Protein AF-A0A951HYL0-F1 (afdb_monomer)

Foldseek 3Di:
DDDDPQDKDFDFDWADDDPVVLVVVVVVLVVVCVVCVPDPDDGDDSVRDTGTDTGPGIDGPVCVVVVVVVVVVVVVVDDDDDDDFDDKAFPVRDDDGPDIDTD

Secondary structure (DSSP, 8-state):
-------EEEEEEEEEPPHHHHHHHHHHHHHHHHH-TT----PPPGGG-EEEEEEEEEEEGGGHHHHHHHHHHHHHTS---------EEEESSSSS-SEEEE-

Structure (mmCIF, N/CA/C/O backbone):
data_AF-A0A951HYL0-F1
#
_entry.id   AF-A0A951HYL0-F1
#
loop_
_atom_site.group_PDB
_atom_site.id
_atom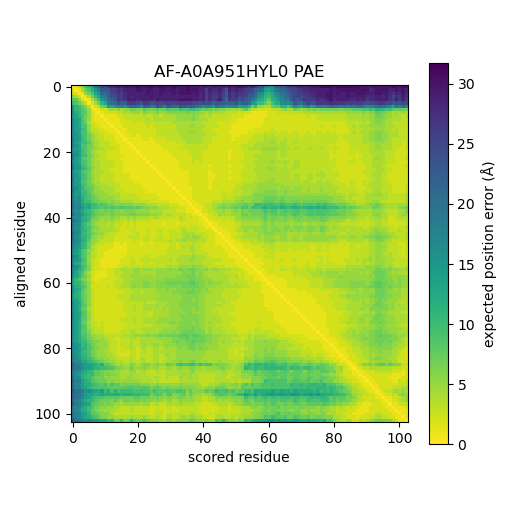_site.type_symbol
_atom_site.label_atom_id
_atom_site.label_alt_id
_atom_site.label_comp_id
_atom_site.label_asym_id
_atom_site.label_entity_id
_atom_site.label_seq_id
_atom_site.pdbx_PDB_ins_code
_atom_site.Cartn_x
_atom_site.Cartn_y
_atom_site.Cartn_z
_atom_site.occupancy
_atom_site.B_iso_or_equiv
_atom_site.auth_seq_id
_atom_site.auth_comp_id
_atom_site.auth_asym_id
_atom_site.auth_atom_id
_atom_site.pdbx_PDB_model_num
ATOM 1 N N . MET A 1 1 ? 24.776 26.281 -18.318 1.00 39.59 1 MET A N 1
ATOM 2 C CA . MET A 1 1 ? 24.089 24.976 -18.391 1.00 39.59 1 MET A CA 1
ATOM 3 C C . MET A 1 1 ? 23.904 24.490 -16.958 1.00 39.59 1 MET A C 1
ATOM 5 O O . MET A 1 1 ? 24.886 24.128 -16.327 1.00 39.59 1 MET A O 1
ATOM 9 N N . LYS A 1 2 ? 22.712 24.668 -16.372 1.00 39.56 2 LYS A N 1
ATOM 10 C CA . LYS A 1 2 ? 22.446 24.287 -14.974 1.00 39.56 2 LYS A CA 1
ATOM 11 C C . LYS A 1 2 ? 22.254 22.773 -14.957 1.00 39.56 2 LYS A C 1
ATOM 13 O O . LYS A 1 2 ? 21.332 22.291 -15.600 1.00 39.56 2 LYS A O 1
ATOM 18 N N . VAL A 1 3 ? 23.147 22.053 -14.285 1.00 49.75 3 VAL A N 1
ATOM 19 C CA . VAL A 1 3 ? 22.960 20.634 -13.970 1.00 49.75 3 VAL A CA 1
ATOM 20 C C . VAL A 1 3 ? 21.673 20.548 -13.149 1.00 49.75 3 VAL A C 1
ATOM 22 O O . VAL A 1 3 ? 21.604 21.104 -12.051 1.00 49.75 3 VAL A O 1
ATOM 25 N N . GLU A 1 4 ? 20.622 19.970 -13.728 1.00 57.06 4 GLU A N 1
ATOM 26 C CA . GLU A 1 4 ? 19.410 19.619 -12.995 1.00 57.06 4 GLU A CA 1
ATOM 27 C C . GLU A 1 4 ? 19.826 18.667 -11.875 1.00 57.06 4 GLU A C 1
ATOM 29 O O . GLU A 1 4 ? 20.412 17.617 -12.122 1.00 57.06 4 GLU A O 1
ATOM 34 N N . GLN A 1 5 ? 19.612 19.099 -10.635 1.00 56.22 5 GLN A N 1
ATOM 35 C CA . GLN A 1 5 ? 19.9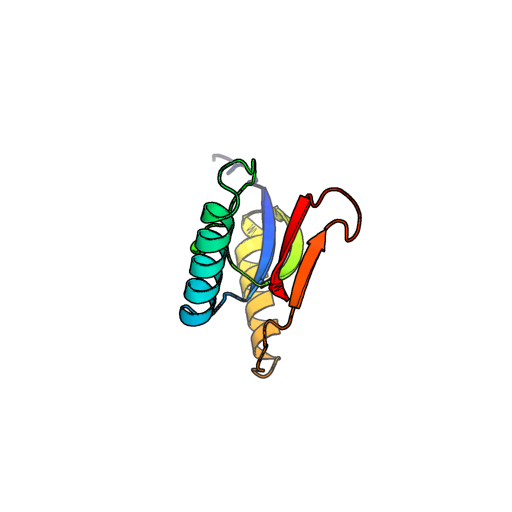30 18.331 -9.438 1.00 56.22 5 GLN A CA 1
ATOM 36 C C . GLN A 1 5 ? 19.280 16.946 -9.542 1.00 56.22 5 GLN A C 1
ATOM 38 O O . GLN A 1 5 ? 18.067 16.847 -9.750 1.00 56.22 5 GLN A O 1
ATOM 43 N N . ASP A 1 6 ? 20.095 15.905 -9.383 1.00 66.50 6 ASP A N 1
ATOM 44 C CA . ASP A 1 6 ? 19.720 14.492 -9.382 1.00 66.50 6 ASP A CA 1
ATOM 45 C C . ASP A 1 6 ? 18.756 14.195 -8.217 1.00 66.50 6 ASP A C 1
ATOM 47 O O . ASP A 1 6 ? 19.141 13.812 -7.112 1.00 66.50 6 ASP A O 1
ATOM 51 N N . SER A 1 7 ? 17.470 14.496 -8.418 1.00 86.12 7 SER A N 1
ATOM 52 C CA . SER A 1 7 ? 16.437 14.266 -7.413 1.00 86.12 7 SER A CA 1
ATOM 53 C C . SER A 1 7 ? 16.136 12.773 -7.368 1.00 86.12 7 SER A C 1
ATOM 55 O O . SER A 1 7 ? 15.625 12.201 -8.332 1.00 86.12 7 SER A O 1
ATOM 57 N N . ARG A 1 8 ? 16.455 12.135 -6.242 1.00 94.00 8 ARG A N 1
ATOM 58 C CA . ARG A 1 8 ? 16.100 10.740 -5.976 1.00 94.00 8 ARG A CA 1
ATOM 59 C C . ARG A 1 8 ? 14.758 10.654 -5.270 1.00 94.00 8 ARG A C 1
ATOM 61 O O . ARG A 1 8 ? 14.493 11.405 -4.332 1.00 94.00 8 ARG A O 1
ATOM 68 N N . TRP A 1 9 ? 13.913 9.733 -5.713 1.00 96.31 9 TRP A N 1
ATOM 69 C CA . TRP A 1 9 ? 12.596 9.471 -5.140 1.00 96.31 9 TRP A CA 1
ATOM 70 C C . TRP A 1 9 ? 12.561 8.093 -4.501 1.00 96.31 9 TRP A C 1
ATOM 72 O O . TRP A 1 9 ? 13.095 7.133 -5.051 1.00 96.31 9 TRP A O 1
ATOM 82 N N . ARG A 1 10 ? 11.885 7.983 -3.355 1.00 96.38 10 ARG A N 1
ATOM 83 C CA . ARG A 1 10 ? 11.520 6.688 -2.774 1.00 96.38 10 ARG A CA 1
ATOM 84 C C . ARG A 1 10 ? 10.285 6.169 -3.495 1.00 96.38 10 ARG A C 1
ATOM 86 O O . ARG A 1 10 ? 9.227 6.783 -3.398 1.00 96.38 10 ARG A O 1
ATOM 93 N N . VAL A 1 11 ? 10.424 5.056 -4.205 1.00 96.00 11 VAL A N 1
ATOM 94 C CA . VAL A 1 11 ? 9.385 4.534 -5.099 1.00 96.00 11 VAL A CA 1
ATOM 95 C C . VAL A 1 11 ? 8.965 3.126 -4.687 1.00 96.00 11 VAL A C 1
ATOM 97 O O . VAL A 1 11 ? 9.733 2.349 -4.111 1.00 96.00 11 VAL A O 1
ATOM 100 N N . PHE A 1 12 ? 7.711 2.804 -4.972 1.00 96.56 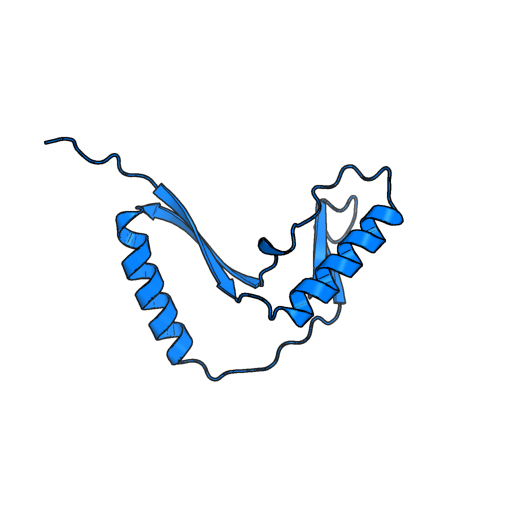12 PHE A N 1
ATOM 101 C CA . PHE A 1 12 ? 7.122 1.483 -4.827 1.00 96.56 12 PHE A CA 1
ATOM 102 C C . PHE A 1 12 ? 6.088 1.263 -5.938 1.00 96.56 12 PHE A C 1
ATOM 104 O O . PHE A 1 12 ? 5.598 2.222 -6.530 1.00 96.56 12 PHE A O 1
ATOM 111 N N . CYS A 1 13 ? 5.760 0.004 -6.216 1.00 95.75 13 CYS A N 1
ATOM 112 C CA . CYS A 1 13 ? 4.639 -0.373 -7.075 1.00 95.75 13 CYS A CA 1
ATOM 113 C C . CYS A 1 13 ? 3.431 -0.723 -6.208 1.00 95.75 13 CYS A C 1
ATOM 115 O O . CYS A 1 13 ? 3.580 -1.408 -5.189 1.00 95.75 13 CYS A O 1
ATOM 117 N N . ALA A 1 14 ? 2.245 -0.301 -6.631 1.00 95.69 14 ALA A N 1
ATOM 118 C CA . ALA A 1 14 ? 1.002 -0.557 -5.923 1.00 95.69 14 ALA A CA 1
ATOM 119 C C . ALA A 1 14 ? -0.162 -0.807 -6.883 1.00 95.69 14 ALA A C 1
ATOM 121 O O . ALA A 1 14 ? -0.102 -0.436 -8.053 1.00 95.69 14 ALA A O 1
ATOM 122 N N . VAL A 1 15 ? -1.214 -1.425 -6.351 1.00 93.69 15 VAL A N 1
ATOM 123 C CA . VAL A 1 15 ? -2.529 -1.533 -6.985 1.00 93.69 15 VAL A CA 1
ATOM 124 C C . VAL A 1 15 ? -3.468 -0.563 -6.283 1.00 93.69 15 VAL A C 1
ATOM 126 O O . VAL A 1 15 ? -3.587 -0.583 -5.052 1.00 93.69 15 VAL A O 1
ATOM 129 N N . GLU A 1 16 ? -4.115 0.296 -7.064 1.00 93.44 16 GLU A N 1
ATOM 130 C CA . GLU A 1 16 ? -5.154 1.187 -6.558 1.00 93.44 16 GLU A CA 1
ATOM 131 C C . GLU A 1 16 ? -6.426 0.407 -6.227 1.00 93.44 16 GLU A C 1
ATOM 133 O O . GLU A 1 16 ? -6.785 -0.561 -6.899 1.00 93.44 16 GLU A O 1
ATOM 138 N N . LEU A 1 17 ? -7.119 0.841 -5.175 1.00 93.31 17 LEU A N 1
ATOM 139 C CA . LEU A 1 17 ? -8.402 0.261 -4.804 1.00 93.31 17 LEU A CA 1
ATOM 140 C C . LEU A 1 17 ? -9.528 0.879 -5.646 1.00 93.31 17 LEU A C 1
ATOM 142 O O . LEU A 1 17 ? -9.531 2.101 -5.836 1.00 93.31 17 LEU A O 1
ATOM 146 N N . PRO A 1 18 ? -10.525 0.084 -6.078 1.00 94.00 18 PRO A N 1
ATOM 147 C CA . PRO A 1 18 ? -11.768 0.624 -6.618 1.00 94.00 18 PRO A CA 1
ATOM 148 C C . PRO A 1 18 ? -12.412 1.618 -5.642 1.00 94.00 18 PRO A C 1
ATOM 150 O O . PRO A 1 18 ? -12.346 1.423 -4.425 1.00 94.00 18 PRO A O 1
ATOM 153 N N . GLU A 1 19 ? -13.070 2.657 -6.166 1.00 94.44 19 GLU A N 1
ATOM 154 C CA . GLU A 1 19 ? -13.665 3.730 -5.351 1.00 94.44 19 GLU A CA 1
ATOM 155 C C . GLU A 1 19 ? -14.602 3.189 -4.266 1.00 94.44 19 GLU A C 1
ATOM 157 O O . GLU A 1 19 ? -14.523 3.609 -3.115 1.00 94.44 19 GLU A O 1
ATOM 162 N N . GLU A 1 20 ? -15.429 2.197 -4.597 1.00 94.38 20 GLU A N 1
ATOM 163 C CA . GLU A 1 20 ? -16.344 1.574 -3.638 1.00 94.38 20 GLU A CA 1
ATOM 164 C C . GLU A 1 20 ? -15.599 0.941 -2.450 1.00 94.38 20 GLU A C 1
ATOM 166 O O . GLU A 1 20 ? -15.982 1.121 -1.291 1.00 94.38 20 GLU A O 1
ATOM 171 N N . VAL A 1 21 ? -14.495 0.237 -2.717 1.00 93.38 21 VAL A N 1
ATOM 172 C CA . VAL A 1 21 ? -13.668 -0.384 -1.674 1.00 93.38 21 VAL A CA 1
ATOM 173 C C . VAL A 1 21 ? -12.990 0.698 -0.833 1.00 93.38 21 VAL A C 1
ATOM 175 O O . VAL A 1 21 ? -13.033 0.642 0.397 1.00 93.38 21 VAL A O 1
ATOM 178 N N . ARG A 1 22 ? -12.419 1.721 -1.479 1.00 94.81 22 ARG A N 1
ATOM 179 C CA . ARG A 1 22 ? -11.794 2.871 -0.812 1.00 94.81 22 ARG A CA 1
ATOM 180 C C . ARG A 1 22 ? -12.774 3.604 0.109 1.00 94.81 22 ARG A C 1
ATOM 182 O O . ARG A 1 22 ? -12.409 3.924 1.243 1.00 94.81 22 ARG A O 1
ATOM 189 N N . ALA A 1 23 ? -14.009 3.829 -0.334 1.00 94.75 23 ALA A N 1
ATOM 190 C CA . ALA A 1 23 ? -15.058 4.469 0.453 1.00 94.75 23 ALA A CA 1
ATOM 191 C C . ALA A 1 23 ? -15.444 3.629 1.681 1.00 94.75 23 ALA A C 1
ATOM 193 O O . ALA A 1 23 ? -15.478 4.151 2.797 1.00 94.75 23 ALA A O 1
ATOM 194 N N . ARG A 1 24 ? -15.649 2.315 1.506 1.00 94.25 24 ARG A N 1
ATOM 195 C CA . ARG A 1 24 ? -15.968 1.392 2.610 1.00 94.25 24 ARG A CA 1
ATOM 196 C C . ARG A 1 24 ? -14.862 1.346 3.665 1.00 94.25 24 ARG A C 1
ATOM 198 O O . ARG A 1 24 ? -15.147 1.4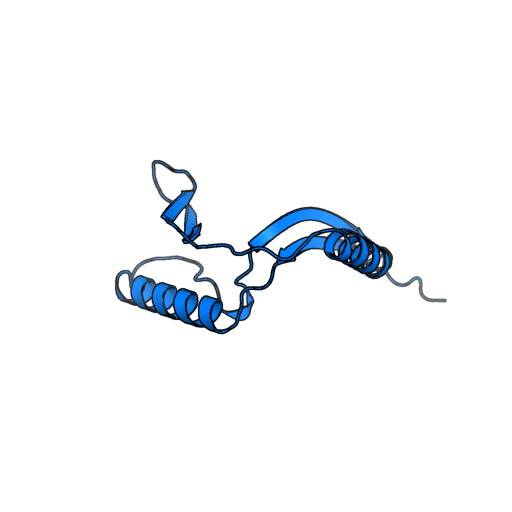36 4.856 1.00 94.25 24 ARG A O 1
ATOM 205 N N . VAL A 1 25 ? -13.601 1.261 3.240 1.00 94.00 25 VAL A N 1
ATOM 206 C CA . VAL A 1 25 ? -12.451 1.269 4.160 1.00 94.00 25 VAL A CA 1
ATOM 207 C C . VAL A 1 25 ? -12.333 2.611 4.887 1.00 94.00 25 VAL A C 1
ATOM 209 O O . VAL A 1 25 ? -12.085 2.641 6.091 1.00 94.00 25 VAL A O 1
ATOM 212 N N . SER A 1 26 ? -12.562 3.724 4.190 1.00 95.00 26 SER A N 1
ATOM 213 C CA . SER A 1 26 ? -12.512 5.064 4.789 1.00 95.00 26 SER A CA 1
ATOM 214 C C . SER A 1 26 ? -13.603 5.274 5.844 1.00 95.00 26 SER A C 1
ATOM 216 O O . SER A 1 26 ? -13.328 5.845 6.900 1.00 95.00 26 SER A O 1
ATOM 218 N N . ALA A 1 27 ? -14.818 4.772 5.599 1.00 95.50 27 ALA A N 1
ATOM 219 C CA . ALA A 1 27 ? -15.899 4.784 6.583 1.00 95.50 27 ALA A CA 1
ATOM 220 C C . ALA A 1 27 ? -15.521 3.977 7.835 1.00 95.50 27 ALA A C 1
ATOM 222 O O . ALA A 1 27 ? -15.642 4.481 8.949 1.00 95.50 27 ALA A O 1
ATOM 223 N N . HIS A 1 28 ? -14.949 2.783 7.657 1.00 93.50 28 HIS A N 1
ATOM 224 C CA . HIS A 1 28 ? -14.495 1.959 8.776 1.00 93.50 28 HIS A CA 1
ATOM 225 C C . HIS A 1 28 ? -13.373 2.628 9.596 1.00 93.50 28 HIS A C 1
ATOM 227 O O . HIS A 1 28 ? -13.381 2.602 10.826 1.00 93.50 28 HIS A O 1
ATOM 233 N N . ILE A 1 29 ? -12.429 3.306 8.933 1.00 94.06 29 ILE A N 1
ATOM 234 C CA . ILE A 1 29 ? -11.399 4.119 9.600 1.00 94.06 29 ILE A CA 1
ATOM 235 C C . ILE A 1 29 ? -12.037 5.243 10.435 1.00 94.06 29 ILE A C 1
ATOM 237 O O . ILE A 1 29 ? -11.593 5.508 11.555 1.00 94.06 29 ILE A O 1
ATOM 241 N N . ALA A 1 30 ? -13.077 5.904 9.915 1.00 94.88 30 ALA A N 1
ATOM 242 C CA . ALA A 1 30 ? -13.786 6.964 10.629 1.00 94.88 30 ALA A CA 1
ATOM 243 C C . ALA A 1 30 ? -14.539 6.435 11.863 1.00 94.88 30 ALA A C 1
ATOM 245 O O . ALA A 1 30 ? -14.473 7.058 12.924 1.00 94.88 30 ALA A O 1
ATOM 246 N N . GLU A 1 31 ? -15.186 5.271 11.754 1.00 94.88 31 GLU A N 1
ATOM 247 C CA . GLU A 1 31 ? -15.827 4.579 12.880 1.00 94.88 31 GLU A CA 1
ATOM 248 C C . GLU A 1 31 ? -14.816 4.252 13.984 1.00 94.88 31 GLU A C 1
ATOM 250 O O . GLU A 1 31 ? -15.018 4.624 15.141 1.00 94.88 31 GLU A O 1
ATOM 255 N N . LEU A 1 32 ? -13.681 3.635 13.631 1.00 92.62 32 LEU A N 1
ATOM 256 C CA . LEU A 1 32 ? -12.612 3.318 14.584 1.00 92.62 32 LEU A CA 1
ATOM 257 C C . LEU A 1 32 ? -12.079 4.575 15.277 1.00 92.62 32 LEU A C 1
ATOM 259 O O . LEU A 1 32 ? -11.876 4.584 16.492 1.00 92.62 32 LEU A O 1
ATOM 263 N N . ARG A 1 33 ? -11.898 5.667 14.533 1.00 93.69 33 ARG A N 1
ATOM 264 C CA . ARG A 1 33 ? -11.484 6.948 15.111 1.00 93.69 33 ARG A CA 1
ATOM 265 C C . ARG A 1 33 ? -12.504 7.489 16.118 1.00 93.69 33 ARG A C 1
ATOM 267 O O . ARG A 1 33 ? -12.095 8.063 17.127 1.00 93.69 33 ARG A O 1
ATOM 274 N N . GLY A 1 34 ? -13.799 7.304 15.863 1.00 95.12 34 GLY A N 1
ATOM 275 C CA . GLY A 1 34 ? -14.877 7.677 16.782 1.00 95.12 34 GLY A CA 1
ATOM 276 C C . GLY A 1 34 ? -14.923 6.817 18.047 1.00 95.12 34 GLY A C 1
ATOM 277 O O . GLY A 1 34 ? -15.154 7.345 19.131 1.00 95.12 34 GLY A O 1
ATOM 278 N N . LEU A 1 35 ? -14.645 5.515 17.927 1.00 95.06 35 LEU A N 1
ATOM 279 C CA . LEU A 1 35 ? -14.580 4.582 19.060 1.00 95.06 35 LEU A CA 1
ATOM 280 C C . LEU A 1 35 ? -13.359 4.822 19.958 1.00 95.06 35 LEU A C 1
ATOM 282 O O . LEU A 1 35 ? -13.421 4.586 21.165 1.00 95.06 35 LEU A O 1
ATOM 286 N N . PHE A 1 36 ? -12.259 5.319 19.388 1.00 91.94 36 PHE A N 1
ATOM 287 C CA . PHE A 1 36 ? -11.008 5.570 20.105 1.00 91.94 36 PHE A CA 1
ATOM 288 C C . PHE A 1 36 ? -10.569 7.043 20.011 1.00 91.94 36 PHE A C 1
ATOM 290 O O . PHE A 1 36 ? -9.492 7.338 19.485 1.00 91.94 36 PHE A O 1
ATOM 297 N N . PRO A 1 37 ? -11.338 7.994 20.575 1.00 90.94 37 PRO A N 1
ATOM 298 C CA . PRO A 1 37 ? -11.069 9.427 20.423 1.00 90.94 37 PRO A CA 1
ATOM 299 C C . PRO A 1 37 ? -9.745 9.873 21.069 1.00 90.94 37 PRO A C 1
ATOM 301 O O . PRO A 1 37 ? -9.175 10.889 20.679 1.00 90.94 37 PRO A O 1
ATOM 304 N N . GLY A 1 38 ? -9.229 9.111 22.040 1.00 91.62 38 GLY A N 1
ATOM 305 C CA . GLY A 1 38 ? -7.933 9.352 22.684 1.00 91.62 38 GLY A CA 1
ATOM 306 C C . GLY A 1 38 ? -6.733 8.703 21.982 1.00 91.62 38 GLY A C 1
ATOM 307 O O . GLY A 1 38 ? -5.599 8.875 22.438 1.00 91.62 38 GLY A O 1
ATOM 308 N N . ALA A 1 39 ? -6.945 7.941 20.903 1.00 89.62 39 ALA A N 1
ATOM 309 C CA . ALA A 1 39 ? -5.863 7.249 20.216 1.00 89.62 39 ALA A CA 1
ATOM 310 C C . ALA A 1 39 ? -4.959 8.237 19.467 1.00 89.62 39 ALA A C 1
ATOM 312 O O . ALA A 1 39 ? -5.376 8.934 18.540 1.00 89.62 39 ALA A O 1
ATOM 313 N N . ARG A 1 40 ? -3.672 8.246 19.827 1.00 90.25 40 ARG A N 1
ATOM 314 C CA . ARG A 1 40 ? -2.624 8.982 19.105 1.00 90.25 40 ARG A CA 1
ATOM 315 C C . ARG A 1 40 ? -2.159 8.172 17.894 1.00 90.25 40 ARG A C 1
ATOM 317 O O . ARG A 1 40 ? -1.061 7.623 17.896 1.00 90.25 40 ARG A O 1
ATOM 324 N N . ALA A 1 41 ? -3.021 8.071 16.887 1.00 90.00 41 ALA A N 1
ATOM 325 C CA . ALA A 1 41 ? -2.758 7.341 15.650 1.00 90.00 41 ALA A CA 1
ATOM 326 C C . ALA A 1 41 ? -2.706 8.281 14.437 1.00 90.00 41 ALA A C 1
ATOM 328 O O . ALA A 1 41 ? -3.417 9.284 14.372 1.00 90.00 41 ALA A O 1
ATOM 329 N N . SER A 1 42 ? -1.875 7.923 13.456 1.00 92.38 42 SER A N 1
ATOM 330 C CA . SER A 1 42 ? -1.931 8.512 12.117 1.00 92.38 42 SER A CA 1
ATOM 331 C C . SER A 1 42 ? -2.978 7.754 11.307 1.00 92.38 42 SER A C 1
ATOM 333 O O . SER A 1 42 ? -2.727 6.637 10.857 1.00 92.38 42 SER A O 1
ATOM 335 N N . TRP A 1 43 ? -4.169 8.331 11.173 1.00 93.12 43 TRP A N 1
ATOM 336 C CA . TRP A 1 43 ? -5.271 7.723 10.430 1.00 93.12 43 TRP A CA 1
ATOM 337 C C . TRP A 1 43 ? -5.045 7.881 8.924 1.00 93.12 43 TRP A C 1
ATOM 339 O O . TRP A 1 43 ? -4.786 8.989 8.445 1.00 93.12 43 TRP A O 1
ATOM 349 N N . ALA A 1 44 ? -5.122 6.777 8.179 1.00 92.25 44 ALA A N 1
ATOM 350 C CA . ALA A 1 44 ? -4.919 6.799 6.735 1.00 92.25 44 ALA A CA 1
ATOM 351 C C . ALA A 1 44 ? -6.007 7.635 6.041 1.00 92.25 44 ALA A C 1
ATOM 353 O O . ALA A 1 44 ? -7.189 7.539 6.371 1.00 92.25 44 ALA A O 1
ATOM 354 N N . ARG A 1 45 ? -5.591 8.456 5.072 1.00 92.44 45 ARG A N 1
ATOM 355 C CA . ARG A 1 45 ? -6.501 9.193 4.186 1.00 92.44 45 ARG A CA 1
ATOM 356 C C . ARG A 1 45 ? -6.959 8.293 3.045 1.00 92.44 45 ARG A C 1
ATOM 358 O O . ARG A 1 45 ? -6.193 7.426 2.626 1.00 92.44 45 ARG A O 1
ATOM 365 N N . ALA A 1 46 ? -8.149 8.548 2.507 1.00 91.06 46 ALA A N 1
ATOM 366 C CA . ALA A 1 46 ? -8.726 7.757 1.422 1.00 91.06 46 ALA A CA 1
ATOM 367 C C . ALA A 1 46 ? -7.776 7.655 0.215 1.00 91.06 46 ALA A C 1
ATOM 369 O O . ALA A 1 46 ? -7.527 6.563 -0.289 1.00 91.06 46 ALA A O 1
ATOM 370 N N . GLU A 1 47 ? -7.168 8.773 -0.189 1.00 90.62 47 GLU A N 1
ATOM 371 C CA . GLU A 1 47 ? -6.249 8.840 -1.341 1.00 90.62 47 GLU A CA 1
ATOM 372 C C . GLU A 1 47 ? -4.939 8.069 -1.122 1.00 90.62 47 GLU A C 1
ATOM 374 O O . GLU A 1 47 ? -4.214 7.793 -2.071 1.00 90.62 47 GLU A O 1
ATOM 379 N N . ALA A 1 48 ? -4.603 7.748 0.130 1.00 90.94 48 ALA A N 1
ATOM 380 C CA . ALA A 1 48 ? -3.409 6.984 0.462 1.00 90.94 48 ALA A CA 1
ATOM 381 C C . ALA A 1 48 ? -3.667 5.468 0.504 1.00 90.94 48 ALA A C 1
ATOM 383 O O . ALA A 1 48 ? -2.714 4.713 0.687 1.00 90.94 48 ALA A O 1
ATOM 384 N N . LEU A 1 49 ? -4.915 5.007 0.355 1.00 92.69 49 LEU A N 1
ATOM 385 C CA . LEU A 1 49 ? -5.260 3.587 0.409 1.00 92.69 49 LEU A CA 1
ATOM 386 C C . LEU A 1 49 ? -4.892 2.879 -0.901 1.00 92.69 49 LEU A C 1
ATOM 388 O O . LEU A 1 49 ? -5.393 3.216 -1.971 1.00 92.69 49 LEU A O 1
ATOM 392 N N . HIS A 1 50 ? -4.023 1.878 -0.798 1.00 93.69 50 HIS A N 1
ATOM 393 C CA . HIS A 1 50 ? -3.555 1.061 -1.914 1.00 93.69 50 HIS A CA 1
ATOM 394 C C . HIS A 1 50 ? -3.004 -0.272 -1.395 1.00 93.69 50 HIS A C 1
ATOM 396 O O . HIS A 1 50 ? -2.650 -0.394 -0.220 1.00 93.69 50 HIS A O 1
ATOM 402 N N . ILE A 1 51 ? -2.867 -1.256 -2.283 1.00 93.00 51 ILE A N 1
ATOM 403 C CA . ILE A 1 51 ? -2.152 -2.503 -1.992 1.00 93.00 51 ILE A CA 1
ATOM 404 C C . ILE A 1 51 ? -0.724 -2.339 -2.499 1.00 93.00 51 ILE A C 1
ATOM 406 O O . ILE A 1 51 ? -0.497 -2.233 -3.703 1.00 93.00 51 ILE A O 1
ATOM 410 N N . THR A 1 52 ? 0.257 -2.291 -1.597 1.00 94.06 52 THR A N 1
ATOM 411 C CA . THR A 1 52 ? 1.667 -2.243 -2.007 1.00 94.06 52 THR A CA 1
ATOM 412 C C . THR A 1 52 ? 2.101 -3.613 -2.526 1.00 94.06 52 THR A C 1
ATOM 414 O O . THR A 1 52 ? 1.971 -4.610 -1.823 1.00 94.06 52 THR A O 1
ATOM 417 N N . LEU A 1 53 ? 2.673 -3.654 -3.730 1.00 94.56 53 LEU A N 1
ATOM 418 C CA . LEU A 1 53 ? 3.239 -4.869 -4.319 1.00 94.56 53 LEU A CA 1
ATOM 419 C C . LEU A 1 53 ? 4.728 -5.007 -4.006 1.00 94.56 53 LEU A C 1
ATOM 421 O O . LEU A 1 53 ? 5.205 -6.087 -3.663 1.00 94.56 53 LEU A O 1
ATOM 425 N N . LYS A 1 54 ? 5.489 -3.915 -4.159 1.00 94.44 54 LYS A N 1
ATOM 426 C CA . LYS A 1 54 ? 6.946 -3.941 -3.991 1.00 94.44 54 LYS A CA 1
ATOM 427 C C . LYS A 1 54 ? 7.519 -2.563 -3.701 1.00 94.44 54 LYS A C 1
ATOM 429 O O . LYS A 1 54 ? 7.326 -1.639 -4.485 1.00 94.44 54 LYS A O 1
ATOM 434 N N . PHE A 1 55 ? 8.313 -2.456 -2.639 1.00 95.81 55 PHE A N 1
ATOM 435 C CA . PHE A 1 55 ? 9.182 -1.302 -2.409 1.00 95.81 55 PHE A CA 1
ATOM 436 C C . PHE A 1 55 ? 10.440 -1.407 -3.277 1.00 95.81 55 PHE A C 1
ATOM 438 O O . PHE A 1 55 ? 11.088 -2.453 -3.310 1.00 95.81 55 PHE A O 1
ATOM 445 N N . LEU A 1 56 ? 10.783 -0.326 -3.976 1.00 94.56 56 LEU A N 1
ATOM 446 C CA . LEU A 1 56 ? 11.931 -0.259 -4.889 1.00 94.56 56 LEU A CA 1
ATOM 447 C C . LEU A 1 56 ? 13.072 0.614 -4.352 1.00 94.56 56 LEU A C 1
ATOM 449 O O . LEU A 1 56 ? 14.146 0.649 -4.943 1.00 94.56 56 LEU A O 1
ATOM 453 N N . GLY A 1 57 ? 12.863 1.271 -3.208 1.00 94.38 57 GLY A N 1
ATOM 454 C CA . GLY A 1 57 ? 13.871 2.115 -2.574 1.00 94.38 57 GLY A CA 1
ATOM 455 C C . GLY A 1 57 ? 14.033 3.453 -3.288 1.00 94.38 57 GLY A C 1
ATOM 456 O O . GLY A 1 57 ? 13.082 3.967 -3.875 1.00 94.38 57 GLY A O 1
ATOM 457 N N . GLU A 1 58 ? 15.223 4.037 -3.178 1.00 96.19 58 GLU A N 1
ATOM 458 C CA . GLU A 1 58 ? 15.557 5.316 -3.803 1.00 96.19 58 GLU A CA 1
ATOM 459 C C . GLU A 1 58 ? 16.033 5.119 -5.242 1.00 96.19 58 GLU A C 1
ATOM 461 O O . GLU A 1 58 ? 17.006 4.406 -5.489 1.00 96.19 58 GLU A O 1
ATOM 466 N N . ILE A 1 59 ? 15.365 5.779 -6.186 1.00 94.44 59 ILE A N 1
ATOM 467 C CA . ILE A 1 59 ? 15.729 5.773 -7.604 1.00 94.44 59 ILE A CA 1
ATOM 468 C C . ILE A 1 59 ? 15.836 7.201 -8.132 1.00 94.44 59 ILE A C 1
ATOM 470 O O . ILE A 1 59 ? 15.128 8.097 -7.677 1.00 94.44 59 ILE A O 1
ATOM 474 N N . GLU A 1 60 ? 16.715 7.415 -9.105 1.00 95.31 60 GLU A N 1
ATOM 475 C CA . GLU A 1 60 ? 16.823 8.693 -9.815 1.00 95.31 60 GLU A CA 1
ATOM 476 C C . GLU A 1 60 ? 15.503 9.010 -10.521 1.00 95.31 60 GLU A C 1
ATOM 478 O O . GLU A 1 60 ? 14.928 8.147 -11.193 1.00 95.31 60 GLU A O 1
ATOM 483 N N . ARG A 1 61 ? 15.026 10.253 -10.402 1.00 94.00 61 ARG A N 1
ATOM 484 C CA . ARG A 1 61 ? 13.755 10.689 -11.000 1.00 94.00 61 ARG A CA 1
ATOM 485 C C . ARG A 1 61 ? 13.688 10.408 -12.501 1.00 94.00 61 ARG A C 1
ATOM 487 O O . ARG A 1 61 ? 12.637 10.012 -12.995 1.00 94.00 61 ARG A O 1
ATOM 494 N N . ALA A 1 62 ? 14.807 10.547 -13.212 1.00 94.56 62 ALA A N 1
ATOM 495 C CA . ALA A 1 62 ? 14.894 10.262 -14.644 1.00 94.56 62 ALA A CA 1
ATOM 496 C C . ALA A 1 62 ? 14.555 8.799 -15.001 1.00 94.56 62 ALA A C 1
ATOM 498 O O . ALA A 1 62 ? 14.165 8.512 -16.129 1.00 94.56 62 ALA A O 1
ATOM 499 N N . ARG A 1 63 ? 14.666 7.866 -14.046 1.00 94.62 63 ARG A N 1
ATOM 500 C CA . ARG A 1 63 ? 14.371 6.438 -14.243 1.00 94.62 63 ARG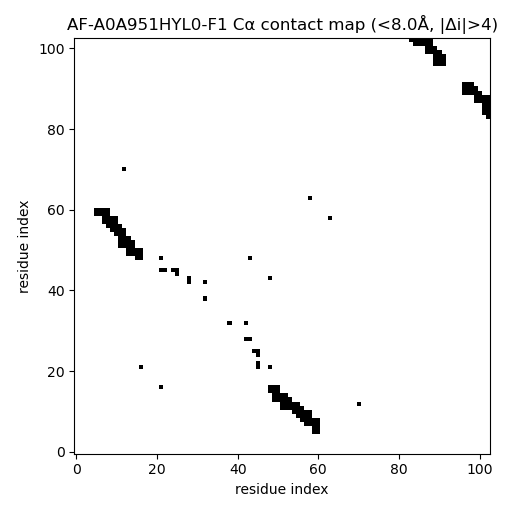 A CA 1
ATOM 501 C C . ARG A 1 63 ? 12.919 6.063 -13.956 1.00 94.62 63 ARG A C 1
ATOM 503 O O . ARG A 1 63 ? 12.538 4.927 -14.229 1.00 94.62 63 ARG A O 1
ATOM 510 N N . VAL A 1 64 ? 12.122 6.979 -13.402 1.00 94.56 64 VAL A N 1
ATOM 511 C CA . VAL A 1 64 ? 10.731 6.705 -13.006 1.00 94.56 64 VAL A CA 1
ATOM 512 C C . VAL A 1 64 ? 9.874 6.362 -14.222 1.00 94.56 64 VAL A C 1
ATOM 514 O O . VAL A 1 64 ? 9.127 5.395 -14.162 1.00 94.56 64 VAL A O 1
ATOM 517 N N . GLU A 1 65 ? 10.029 7.075 -15.340 1.00 94.94 65 GLU A N 1
ATOM 518 C CA . GLU A 1 65 ? 9.240 6.814 -16.554 1.00 94.94 65 GLU A CA 1
ATOM 519 C C . GLU A 1 65 ? 9.506 5.408 -17.113 1.00 94.94 65 GLU A C 1
ATOM 521 O O . GLU A 1 65 ? 8.59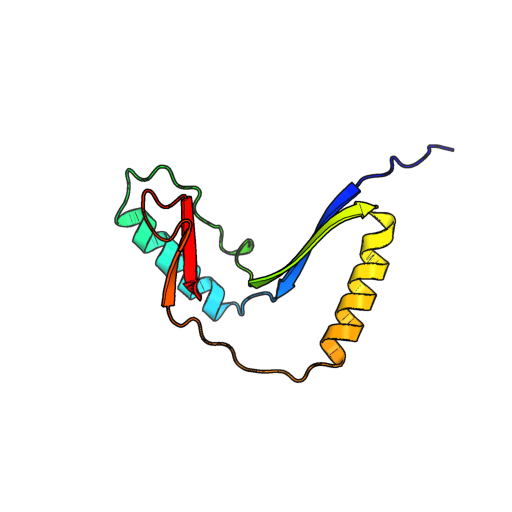0 4.608 -17.286 1.00 94.94 65 GLU A O 1
ATOM 526 N N . ALA A 1 66 ? 10.783 5.049 -17.277 1.00 96.06 66 ALA A N 1
ATOM 527 C CA . ALA A 1 66 ? 11.176 3.719 -17.741 1.00 96.06 66 ALA A CA 1
ATOM 528 C C . ALA A 1 66 ? 10.700 2.601 -16.793 1.00 96.06 66 ALA A C 1
ATOM 530 O O . ALA A 1 66 ? 10.341 1.506 -17.233 1.00 96.06 66 ALA A O 1
ATOM 531 N N . LEU A 1 67 ? 10.680 2.868 -15.482 1.00 95.44 67 LEU A N 1
ATOM 532 C CA . LEU A 1 67 ? 10.129 1.950 -14.491 1.00 95.44 67 LEU A CA 1
ATOM 533 C C . LEU A 1 67 ? 8.607 1.792 -14.650 1.00 95.44 67 LEU A C 1
ATOM 535 O O . LEU A 1 67 ? 8.117 0.664 -14.592 1.00 95.44 67 LEU A O 1
ATOM 539 N N . SER A 1 68 ? 7.873 2.883 -14.875 1.00 95.06 68 SER A N 1
ATOM 540 C CA . SER A 1 68 ? 6.425 2.868 -15.117 1.00 95.06 68 SER A CA 1
ATOM 541 C C . SER A 1 68 ? 6.064 2.077 -16.377 1.00 95.06 68 SER A C 1
ATOM 543 O O . SER A 1 68 ? 5.138 1.261 -16.356 1.00 95.06 68 SER A O 1
ATOM 545 N N . GLU A 1 69 ? 6.829 2.233 -17.459 1.00 97.31 69 GLU A N 1
ATOM 546 C CA . GLU A 1 69 ? 6.653 1.436 -18.679 1.00 97.31 69 GLU A CA 1
ATOM 547 C C . GLU A 1 69 ? 6.904 -0.058 -18.436 1.00 97.31 69 GLU A C 1
ATOM 549 O O . GLU A 1 69 ? 6.137 -0.910 -18.895 1.00 97.31 69 GLU A O 1
ATOM 554 N N . ALA A 1 70 ? 7.971 -0.395 -17.705 1.00 96.19 70 ALA A N 1
ATOM 555 C CA . ALA A 1 70 ? 8.287 -1.778 -17.362 1.00 96.19 70 ALA A CA 1
ATOM 556 C C . ALA A 1 70 ? 7.192 -2.411 -16.487 1.00 96.19 70 ALA A C 1
ATOM 558 O O . ALA A 1 70 ? 6.784 -3.546 -16.741 1.00 96.19 70 ALA A O 1
ATOM 559 N N . ALA A 1 71 ? 6.675 -1.667 -15.504 1.00 95.50 71 ALA A N 1
ATOM 560 C CA . ALA A 1 71 ? 5.562 -2.102 -14.666 1.00 95.50 71 ALA A CA 1
ATOM 561 C C . ALA A 1 71 ? 4.283 -2.322 -15.492 1.00 95.50 71 ALA A C 1
ATOM 563 O O . ALA A 1 71 ? 3.610 -3.334 -15.312 1.00 95.50 71 ALA A O 1
ATOM 564 N N . SER A 1 72 ? 3.994 -1.437 -16.452 1.00 95.69 72 SER A N 1
ATOM 565 C CA . SER A 1 72 ? 2.834 -1.556 -17.348 1.00 95.69 72 SER A CA 1
ATOM 566 C C . SER A 1 72 ? 2.915 -2.800 -18.238 1.00 95.69 72 SER A C 1
ATOM 568 O O . SER A 1 72 ? 1.942 -3.543 -18.362 1.00 95.69 72 SER A O 1
ATOM 570 N N . LYS A 1 73 ? 4.093 -3.087 -18.810 1.00 97.38 73 LYS A N 1
ATOM 571 C CA . LYS A 1 73 ? 4.333 -4.312 -19.597 1.00 97.38 73 LYS A CA 1
ATOM 572 C C . LYS A 1 73 ? 4.178 -5.574 -18.749 1.00 97.38 73 LYS A C 1
ATOM 574 O O . LYS A 1 73 ? 3.573 -6.541 -19.203 1.00 97.38 73 LYS A O 1
ATOM 579 N N . ALA A 1 74 ? 4.701 -5.562 -17.522 1.00 95.94 74 ALA A N 1
ATOM 580 C CA . ALA A 1 74 ? 4.554 -6.679 -16.594 1.00 95.94 74 ALA A CA 1
ATOM 581 C C . ALA A 1 74 ? 3.083 -6.907 -16.209 1.00 95.94 74 ALA A C 1
ATOM 583 O O . ALA A 1 74 ? 2.625 -8.045 -16.217 1.00 95.94 74 ALA A O 1
ATOM 584 N N . ALA A 1 75 ? 2.332 -5.836 -15.936 1.00 95.38 75 ALA A N 1
ATOM 585 C CA . ALA A 1 75 ? 0.909 -5.912 -15.617 1.00 95.38 75 ALA A CA 1
ATOM 586 C C . ALA A 1 75 ? 0.078 -6.461 -16.791 1.00 95.38 75 ALA A C 1
ATOM 588 O O . ALA A 1 75 ? -0.788 -7.302 -16.576 1.00 95.38 75 ALA A O 1
ATOM 589 N N . ALA A 1 76 ? 0.382 -6.066 -18.033 1.00 96.75 76 ALA A N 1
ATOM 590 C CA . ALA A 1 76 ? -0.320 -6.547 -19.228 1.00 96.75 76 ALA A CA 1
ATOM 591 C C . ALA A 1 76 ? -0.159 -8.061 -19.482 1.00 96.75 76 ALA A C 1
ATOM 593 O O . ALA A 1 76 ? -0.986 -8.663 -20.164 1.00 96.75 76 ALA A O 1
ATOM 594 N N . ALA A 1 77 ? 0.887 -8.688 -18.933 1.00 97.44 77 ALA A N 1
ATOM 595 C CA . ALA A 1 77 ? 1.099 -10.133 -19.017 1.00 97.44 77 ALA A CA 1
ATOM 596 C C . ALA A 1 77 ? 0.288 -10.932 -17.976 1.00 97.44 77 ALA A C 1
ATOM 598 O O . ALA A 1 77 ? 0.286 -12.164 -18.008 1.00 97.44 77 ALA A O 1
ATOM 599 N N . VAL A 1 78 ? -0.392 -10.254 -17.046 1.00 96.31 78 VAL A N 1
ATOM 600 C CA . VAL A 1 78 ? -1.170 -10.868 -15.966 1.00 96.31 78 VAL A CA 1
ATOM 601 C C . VAL A 1 78 ? -2.660 -10.714 -16.269 1.00 96.31 78 VAL A C 1
ATOM 603 O O . VAL A 1 78 ? -3.144 -9.621 -16.551 1.00 96.31 78 VAL A O 1
ATOM 606 N N . ARG A 1 79 ? -3.416 -11.816 -16.205 1.00 96.50 79 ARG A N 1
ATOM 607 C CA . ARG A 1 79 ? -4.883 -11.761 -16.325 1.00 96.50 79 ARG A CA 1
ATOM 608 C C . ARG A 1 79 ? -5.483 -11.087 -15.096 1.00 96.50 79 ARG A C 1
ATOM 610 O O . ARG A 1 79 ? -5.003 -11.318 -13.991 1.00 96.50 79 ARG A O 1
ATOM 617 N N . SER A 1 80 ? -6.556 -10.321 -15.281 1.00 94.56 80 SER A N 1
ATOM 618 C CA . SER A 1 80 ? -7.338 -9.777 -14.168 1.00 94.56 80 SER A CA 1
ATOM 619 C C . SER A 1 80 ? -7.838 -10.894 -13.249 1.00 94.56 80 SER A C 1
ATOM 621 O O . SER A 1 80 ? -8.216 -11.969 -13.720 1.00 94.56 80 SER A O 1
ATOM 623 N N . PHE A 1 81 ? -7.868 -10.620 -11.950 1.00 94.50 81 PHE A N 1
ATOM 624 C CA . PHE A 1 81 ? -8.355 -11.529 -10.920 1.00 94.50 81 PHE A CA 1
ATOM 625 C C . PHE A 1 81 ? -9.084 -10.743 -9.832 1.00 94.50 81 PHE A C 1
ATOM 627 O O . PHE A 1 81 ? -8.924 -9.527 -9.713 1.00 94.50 81 PHE A O 1
ATOM 634 N N . GLU A 1 82 ? -9.883 -11.452 -9.045 1.00 93.69 82 GLU A N 1
ATOM 635 C CA . GLU A 1 82 ? -10.614 -10.879 -7.923 1.00 93.69 82 GLU A CA 1
ATOM 636 C C . GLU A 1 82 ? -9.808 -11.020 -6.631 1.00 93.69 82 GLU A C 1
ATOM 638 O O . GLU A 1 82 ? -9.122 -12.018 -6.404 1.00 93.69 82 GLU A O 1
ATOM 643 N N . LEU A 1 83 ? -9.900 -9.997 -5.784 1.00 91.81 83 LEU A N 1
ATOM 644 C CA . LEU A 1 83 ? -9.346 -9.983 -4.438 1.00 91.81 83 LEU A CA 1
ATOM 645 C C . LEU A 1 83 ? -10.458 -9.643 -3.456 1.00 91.81 83 LEU A C 1
ATOM 647 O O . LEU A 1 83 ? -11.280 -8.765 -3.715 1.00 91.81 83 LEU A O 1
ATOM 651 N N . GLN A 1 84 ? -10.432 -10.300 -2.304 1.00 91.06 84 GLN A N 1
ATOM 652 C CA . GLN A 1 84 ? -11.310 -10.005 -1.185 1.00 91.06 84 GLN A CA 1
ATOM 653 C C . GLN A 1 84 ? -10.456 -9.630 0.021 1.00 91.06 84 GLN A C 1
ATOM 655 O O . GLN A 1 84 ? -9.492 -10.321 0.329 1.00 91.06 84 GLN A O 1
ATOM 660 N N . ILE A 1 85 ? -10.838 -8.550 0.702 1.00 89.62 85 ILE A N 1
ATOM 661 C CA . ILE A 1 85 ? -10.307 -8.212 2.024 1.00 89.62 85 ILE A CA 1
ATOM 662 C C . ILE A 1 85 ? -10.969 -9.165 3.023 1.00 89.62 85 ILE A C 1
ATOM 664 O O . ILE A 1 85 ? -12.195 -9.126 3.167 1.00 89.62 85 ILE A O 1
ATOM 668 N N . ALA A 1 86 ? -10.190 -10.038 3.658 1.00 87.56 86 ALA A N 1
ATOM 669 C 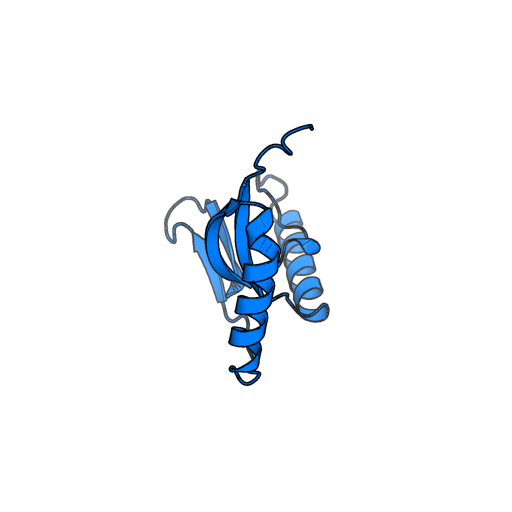CA . ALA A 1 86 ? -10.722 -11.103 4.504 1.00 87.56 86 ALA A CA 1
ATOM 670 C C . ALA A 1 86 ? -10.713 -10.735 5.992 1.00 87.56 86 ALA A C 1
ATOM 672 O O . ALA A 1 86 ? -11.757 -10.745 6.646 1.00 87.56 86 ALA A O 1
ATOM 673 N N . GLU A 1 87 ? -9.546 -10.400 6.525 1.00 89.62 87 GLU A N 1
ATOM 674 C CA . GLU A 1 87 ? -9.303 -10.225 7.946 1.00 89.62 87 GLU A CA 1
ATOM 675 C C . GLU A 1 87 ? -8.731 -8.839 8.256 1.00 89.62 87 GLU A C 1
ATOM 677 O O . GLU A 1 87 ? -8.395 -8.022 7.394 1.00 89.62 87 GLU A O 1
ATOM 682 N N . THR A 1 88 ? -8.656 -8.552 9.551 1.00 90.75 88 THR A N 1
ATOM 683 C CA . THR A 1 88 ? -7.980 -7.367 10.066 1.00 90.75 88 THR A CA 1
ATOM 684 C C . THR A 1 88 ? -6.886 -7.816 11.017 1.00 90.75 88 THR A C 1
ATOM 686 O O . THR A 1 88 ? -7.010 -8.844 11.685 1.00 90.75 88 THR A O 1
ATOM 689 N N . GLY A 1 89 ? -5.801 -7.055 11.085 1.00 91.19 89 GLY A N 1
ATOM 690 C CA . GLY A 1 89 ? -4.650 -7.434 11.885 1.00 91.19 89 GLY A CA 1
ATOM 691 C C . GLY A 1 89 ? -3.843 -6.245 12.367 1.00 91.19 89 GLY A C 1
ATOM 692 O O . GLY A 1 89 ? -4.153 -5.081 12.102 1.00 91.19 89 GLY A O 1
ATOM 693 N N . ALA A 1 90 ? -2.777 -6.558 13.095 1.00 93.81 90 ALA A N 1
ATOM 694 C CA . ALA A 1 90 ? -1.865 -5.570 13.642 1.00 93.81 90 ALA A CA 1
ATOM 695 C C . ALA A 1 90 ? -0.402 -5.979 13.446 1.00 93.81 90 ALA A C 1
ATOM 697 O O . ALA A 1 90 ? -0.064 -7.163 13.439 1.00 93.81 90 ALA A O 1
ATOM 698 N N . PHE A 1 91 ? 0.478 -4.984 13.333 1.00 90.75 91 PHE A N 1
ATOM 699 C CA . PHE A 1 91 ? 1.926 -5.161 13.421 1.00 90.75 91 PHE A CA 1
ATOM 700 C C . PHE A 1 91 ? 2.503 -4.376 14.611 1.00 90.75 91 PHE A C 1
ATOM 702 O O . PHE A 1 91 ? 2.246 -3.173 14.704 1.00 90.75 91 PHE A O 1
ATOM 709 N N . PRO A 1 92 ? 3.331 -4.991 15.481 1.00 92.19 92 PRO A N 1
ATOM 710 C CA . PRO A 1 92 ? 3.572 -6.436 15.565 1.00 92.19 92 PRO A CA 1
ATOM 711 C C . PRO A 1 92 ? 2.290 -7.202 15.972 1.00 92.19 92 PRO A C 1
ATOM 713 O O . PRO A 1 92 ? 1.388 -6.596 16.545 1.00 92.19 92 PRO A O 1
ATOM 716 N N . PRO A 1 93 ? 2.200 -8.523 15.716 1.00 88.75 93 PRO A N 1
ATOM 717 C CA . PRO A 1 93 ? 0.991 -9.313 15.993 1.00 88.75 93 PRO A CA 1
ATOM 718 C C . PRO A 1 93 ? 0.698 -9.512 17.489 1.00 88.75 93 PRO A C 1
ATOM 720 O O . PRO A 1 93 ? -0.385 -9.955 17.859 1.00 88.75 93 PRO A O 1
ATOM 723 N N . ARG A 1 94 ? 1.665 -9.228 18.369 1.00 88.00 94 ARG A N 1
ATOM 724 C CA . ARG A 1 94 ? 1.510 -9.272 19.829 1.00 88.00 94 ARG A CA 1
ATOM 725 C C . ARG A 1 94 ? 2.173 -8.048 20.449 1.00 88.00 94 ARG A C 1
ATOM 727 O O . ARG A 1 94 ? 3.219 -7.608 19.974 1.00 88.00 94 ARG A O 1
ATOM 734 N N . GLY A 1 95 ? 1.597 -7.551 21.541 1.00 88.38 95 GLY A N 1
ATOM 735 C CA . GLY A 1 95 ? 2.050 -6.330 22.206 1.00 88.38 95 GLY A CA 1
ATOM 736 C C . GLY A 1 95 ? 1.402 -5.067 21.624 1.00 88.38 95 GLY A C 1
ATOM 737 O O . GLY A 1 95 ? 0.368 -5.159 20.962 1.00 88.38 95 GLY A O 1
ATOM 738 N N . PRO A 1 96 ? 1.960 -3.875 21.893 1.00 87.50 96 PRO A N 1
ATOM 739 C CA . PRO A 1 96 ? 1.376 -2.620 21.436 1.00 87.50 96 PRO A CA 1
ATOM 740 C C . PRO A 1 96 ? 1.451 -2.503 19.908 1.00 87.50 96 PRO A C 1
ATOM 742 O O . PRO A 1 96 ? 2.537 -2.424 19.327 1.00 87.50 96 PRO A O 1
ATOM 745 N N . ALA A 1 97 ? 0.282 -2.479 19.266 1.00 88.81 97 ALA A N 1
ATOM 746 C CA . ALA A 1 97 ? 0.152 -2.333 17.822 1.00 88.81 97 ALA A CA 1
ATOM 747 C C . ALA A 1 97 ? 0.721 -0.987 17.347 1.00 88.81 97 ALA A C 1
ATOM 749 O O . ALA A 1 97 ? 0.400 0.072 17.887 1.00 88.81 97 ALA A O 1
ATOM 750 N N . ARG A 1 98 ? 1.554 -1.031 16.306 1.00 91.44 98 ARG A N 1
ATOM 751 C CA . ARG A 1 98 ? 2.105 0.146 15.615 1.00 91.44 98 ARG A CA 1
ATOM 752 C C . ARG A 1 98 ? 1.375 0.451 14.312 1.00 91.44 98 ARG A C 1
ATOM 754 O O . ARG A 1 98 ? 1.361 1.601 13.888 1.00 91.44 98 ARG A O 1
ATOM 761 N N . VAL A 1 99 ? 0.805 -0.571 13.678 1.00 92.31 99 VAL A N 1
ATOM 762 C CA . VAL A 1 99 ? 0.037 -0.470 12.432 1.00 92.31 99 VAL A CA 1
ATOM 763 C C . VAL A 1 99 ? -1.154 -1.410 12.531 1.00 92.31 99 VAL A C 1
ATOM 765 O O . VAL A 1 99 ? -0.978 -2.554 12.945 1.00 92.31 99 VAL A O 1
ATOM 768 N N . LEU A 1 100 ? -2.332 -0.933 12.136 1.00 91.38 100 LEU A N 1
ATOM 769 C CA . LEU A 1 100 ? -3.504 -1.764 11.864 1.00 91.38 100 LEU A CA 1
ATOM 770 C C . LEU A 1 100 ? -3.637 -1.929 10.350 1.00 91.38 100 LEU A C 1
ATOM 772 O O . LEU A 1 100 ? -3.373 -0.980 9.610 1.00 91.38 100 LEU A O 1
ATOM 776 N N . TRP A 1 101 ? -4.022 -3.115 9.894 1.00 90.19 101 TRP A N 1
ATOM 777 C CA . TRP A 1 101 ? -4.165 -3.417 8.471 1.00 90.19 101 TRP A CA 1
ATOM 778 C C . TRP A 1 101 ? -5.397 -4.282 8.192 1.00 90.19 101 TRP A C 1
ATOM 780 O O . TRP A 1 101 ? -5.958 -4.900 9.096 1.00 90.19 101 TRP A O 1
ATOM 790 N N . LEU A 1 102 ? -5.806 -4.278 6.924 1.00 89.44 102 LEU A N 1
ATOM 791 C CA . LEU A 1 102 ? -6.927 -5.024 6.354 1.00 89.44 102 LEU A CA 1
ATOM 792 C C . LEU A 1 102 ? -6.364 -5.911 5.235 1.00 89.44 102 LEU A C 1
ATOM 794 O O . LEU A 1 102 ? -5.616 -5.391 4.401 1.00 89.44 102 LEU A O 1
ATOM 798 N N . GLY A 1 103 ? -6.673 -7.206 5.216 1.00 81.00 103 GLY A N 1
ATOM 799 C CA . GLY A 1 103 ? -6.158 -8.148 4.216 1.00 81.00 103 GLY A CA 1
ATOM 800 C C . GLY A 1 103 ? -6.897 -9.467 4.234 1.00 81.00 103 GLY A C 1
ATOM 801 O O . GLY A 1 103 ? -7.110 -10.000 5.335 1.00 81.00 103 GLY A O 1
#

Mean predicted aligned error: 5.68 Å

Solvent-accessible surface area (backbone atoms only — not comparable to full-atom values): 6608 Å² total; per-residue (Å²): 135,82,78,76,77,87,50,66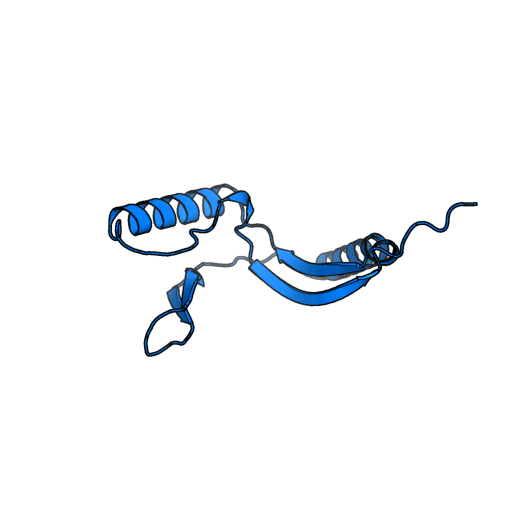,40,79,43,63,46,66,47,80,58,57,67,70,59,37,51,55,53,44,51,52,54,51,50,53,46,66,76,41,75,86,62,94,66,90,76,84,52,59,93,73,55,59,49,76,76,44,81,68,47,75,41,54,54,87,50,49,63,63,49,51,53,51,50,50,57,56,51,72,75,51,80,91,80,90,85,75,79,76,45,74,52,46,40,53,86,69,75,82,63,78,41,77,50,78,71

Radius of gyration: 17.9 Å; Cα contacts (8 Å, |Δi|>4): 89; chains: 1; bounding box: 40×37×42 Å

pLDDT: mean 90.8, std 10.42, range [39.56, 97.44]

Sequence (103 aa):
MKVEQDSRWRVFCAVELPEEVRARVSAHIAELRGLFPGARASWARAEALHITLKFLGEIERARVEALSE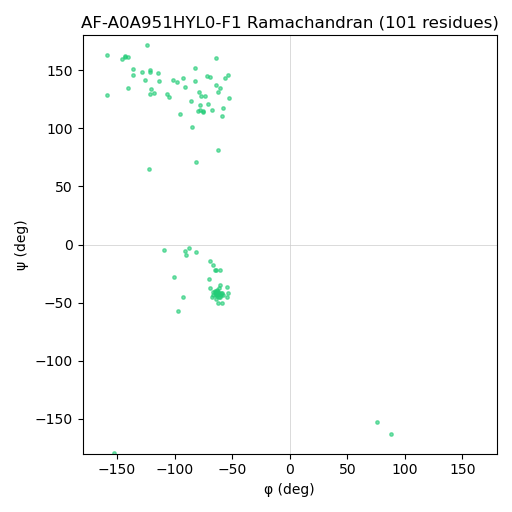AASKAAAAVRSFELQIAETGAFPPRGPARVLWLG